Protein AF-B9TCC3-F1 (afdb_monomer_lite)

Organism: Ricinus communis (NCBI:txid3988)

Secondary structure (DSSP, 8-state):
-BTTB----S-GGGGGS-GGGTT-S---SEEEEEEEETTEEEEEEEE----TT--S----SSS-HHHHHHHHT-

Radius of gyration: 17.09 Å; chains: 1; bounding box: 38×24×51 Å

Foldseek 3Di:
DPPVPDDDDPDPVVVVVDPPVPPPPDDPFWDWDWDDDDPDTDIDIGGDDDDPDDDPDDDDDPDDPVVVVVVVVD

Sequence (74 aa):
MSQSGLQSVSNPSEIFLSEQYLGSEVLVGLAIAVIMDGSQSFLIEIQALCATGSSVSRHVNGIQASRADMIISV

Structure (mmCIF, N/CA/C/O backbone):
data_AF-B9TCC3-F1
#
_entry.id   AF-B9TCC3-F1
#
loop_
_atom_site.group_PDB
_atom_site.id
_atom_site.type_symbol
_atom_site.label_atom_id
_atom_site.label_alt_id
_atom_site.label_comp_id
_atom_site.label_asym_id
_atom_site.label_entity_id
_atom_site.label_seq_id
_atom_site.pdbx_PDB_ins_code
_atom_site.Cartn_x
_atom_site.Cartn_y
_atom_site.Cartn_z
_atom_site.occupancy
_atom_site.B_iso_or_equiv
_atom_site.auth_seq_id
_atom_site.auth_comp_id
_atom_site.auth_asym_id
_atom_site.auth_atom_id
_atom_site.pdbx_PDB_model_num
ATOM 1 N N . MET A 1 1 ? 1.251 -1.257 22.023 1.00 50.69 1 MET A N 1
ATOM 2 C CA . MET A 1 1 ? 0.318 -0.743 23.049 1.00 50.69 1 MET A CA 1
ATOM 3 C C . MET A 1 1 ? 1.168 -0.075 24.104 1.00 50.69 1 MET A C 1
ATOM 5 O O . MET A 1 1 ? 2.102 -0.715 24.576 1.00 50.69 1 MET A O 1
ATOM 9 N N . SER A 1 2 ? 0.939 1.203 24.401 1.00 69.06 2 SER A N 1
ATOM 10 C CA . SER A 1 2 ? 1.620 1.813 25.542 1.00 69.06 2 SER A CA 1
ATOM 11 C C . SER A 1 2 ? 1.146 1.111 26.817 1.00 69.06 2 SER A C 1
ATOM 13 O O . SER A 1 2 ? 0.050 0.548 26.868 1.00 69.06 2 SER A O 1
ATOM 15 N N . GLN A 1 3 ? 1.973 1.124 27.858 1.00 81.00 3 GLN A N 1
ATOM 16 C CA . GLN A 1 3 ? 1.646 0.492 29.140 1.00 81.00 3 GLN A CA 1
ATOM 17 C C . GLN A 1 3 ? 0.354 1.058 29.775 1.00 81.00 3 GLN A C 1
ATOM 19 O O . GLN A 1 3 ? -0.227 0.427 30.653 1.00 81.00 3 GLN A O 1
ATOM 24 N N . SER A 1 4 ? -0.118 2.221 29.311 1.00 85.69 4 SER A N 1
ATOM 25 C CA . SER A 1 4 ? -1.331 2.908 29.764 1.00 85.69 4 SER A CA 1
ATOM 26 C C . SER A 1 4 ? -2.618 2.539 29.010 1.00 85.69 4 SER A C 1
ATOM 28 O O . SER A 1 4 ? -3.679 3.046 29.366 1.00 85.69 4 SER A O 1
ATOM 30 N N . GLY A 1 5 ? -2.569 1.659 28.003 1.00 90.69 5 GLY A N 1
ATOM 31 C CA . GLY A 1 5 ? -3.753 1.215 27.258 1.00 90.69 5 GLY A CA 1
ATOM 32 C C . GLY 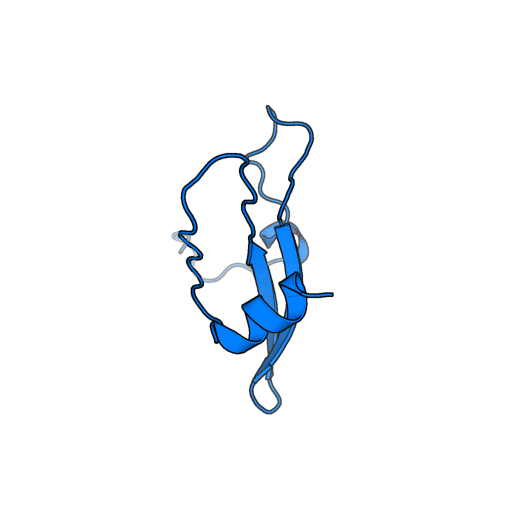A 1 5 ? -3.970 1.956 25.934 1.00 90.69 5 GLY A C 1
ATOM 33 O O . GLY A 1 5 ? -3.019 2.228 25.203 1.00 90.69 5 GLY A O 1
ATOM 34 N N . LEU A 1 6 ? -5.235 2.209 25.574 1.00 91.50 6 LEU A N 1
ATOM 35 C CA . LEU A 1 6 ? -5.588 2.928 24.344 1.00 91.50 6 LEU A CA 1
ATOM 36 C C . LEU A 1 6 ? -5.329 4.428 24.513 1.00 91.50 6 LEU A C 1
ATOM 38 O O . LEU A 1 6 ? -5.726 5.024 25.513 1.00 91.50 6 LEU A O 1
ATOM 42 N N . GLN A 1 7 ? -4.695 5.039 23.515 1.00 88.56 7 GLN A N 1
ATOM 43 C CA . GLN A 1 7 ? -4.429 6.474 23.480 1.00 88.56 7 GLN A CA 1
ATOM 44 C C . GLN A 1 7 ? -5.154 7.113 22.301 1.00 88.56 7 GLN A C 1
ATOM 46 O O . GLN A 1 7 ? -5.213 6.542 21.213 1.00 88.56 7 GLN A O 1
ATOM 51 N N . SER A 1 8 ? -5.723 8.294 22.540 1.00 89.69 8 SER A N 1
ATOM 52 C CA . SER A 1 8 ? -6.368 9.081 21.492 1.00 89.69 8 SER A CA 1
ATOM 53 C C . SER A 1 8 ? -5.323 9.632 20.523 1.00 89.69 8 SER A C 1
ATOM 55 O O . SER A 1 8 ? -4.263 10.088 20.953 1.00 89.69 8 SER A O 1
ATOM 57 N N . VAL A 1 9 ? -5.646 9.624 19.231 1.00 88.50 9 VAL A N 1
ATOM 58 C CA . VAL A 1 9 ? -4.837 10.239 18.176 1.00 88.50 9 VAL A CA 1
ATOM 59 C C . VAL A 1 9 ? -5.485 11.570 17.810 1.00 88.50 9 VAL A C 1
ATOM 61 O O . VAL A 1 9 ? -6.583 11.597 17.258 1.00 88.50 9 VAL A O 1
ATOM 64 N N . SER A 1 10 ? -4.823 12.679 18.139 1.00 90.50 10 SER A N 1
ATOM 65 C CA . SER A 1 10 ? -5.327 14.033 17.869 1.00 90.50 10 SER A CA 1
ATOM 66 C C . SER A 1 10 ? -5.237 14.422 16.394 1.00 90.50 10 SER A C 1
ATOM 68 O O . SER A 1 10 ? -6.083 15.169 15.911 1.00 90.50 10 SER A O 1
ATOM 70 N N . ASN A 1 11 ? -4.229 13.913 15.682 1.00 89.25 11 ASN A N 1
ATOM 71 C CA . ASN A 1 11 ? -4.011 14.173 14.265 1.00 89.25 11 ASN A CA 1
ATOM 72 C C . ASN A 1 11 ? -3.716 12.859 13.520 1.00 89.25 11 ASN A C 1
ATOM 74 O O . ASN A 1 11 ? -2.567 12.427 13.460 1.00 89.25 11 ASN A O 1
ATOM 78 N N . PRO A 1 12 ? -4.733 12.186 12.953 1.00 87.19 12 PRO A N 1
ATOM 79 C CA . PRO A 1 12 ? -4.535 10.907 12.272 1.00 87.19 12 PRO A CA 1
ATOM 80 C C . PRO A 1 12 ? -3.698 11.036 10.993 1.00 87.19 12 PRO A C 1
ATOM 82 O O . PRO A 1 12 ? -3.110 10.051 10.555 1.00 87.19 12 PRO A O 1
ATOM 85 N N . SER A 1 13 ? -3.603 12.237 10.411 1.00 85.69 13 SER A N 1
ATOM 86 C CA . SER A 1 13 ? -2.794 12.484 9.215 1.00 85.69 13 SER A CA 1
ATOM 87 C C . SER A 1 13 ? -1.298 12.289 9.469 1.00 85.69 13 SER A C 1
ATOM 89 O O . SER A 1 13 ? -0.576 11.925 8.547 1.00 85.69 13 SER A O 1
ATOM 91 N N . GLU A 1 14 ? -0.833 12.467 10.711 1.00 82.44 14 GLU A N 1
ATOM 92 C CA . GLU A 1 14 ? 0.570 12.238 11.089 1.00 82.44 14 GLU A CA 1
ATOM 93 C C . GLU A 1 14 ? 1.009 10.784 10.895 1.00 82.44 14 GLU A C 1
ATOM 95 O O . GLU A 1 14 ? 2.186 10.532 10.674 1.00 82.44 14 GLU A O 1
ATOM 100 N N . ILE A 1 15 ? 0.075 9.826 10.874 1.00 82.75 15 ILE A N 1
ATOM 101 C CA . ILE A 1 15 ? 0.390 8.413 10.615 1.00 82.75 15 ILE A CA 1
ATOM 102 C C . ILE A 1 15 ? 1.012 8.220 9.220 1.00 82.75 15 ILE A C 1
ATOM 104 O O . ILE A 1 15 ? 1.845 7.334 9.044 1.00 82.75 15 ILE A O 1
ATOM 108 N N . PHE A 1 16 ? 0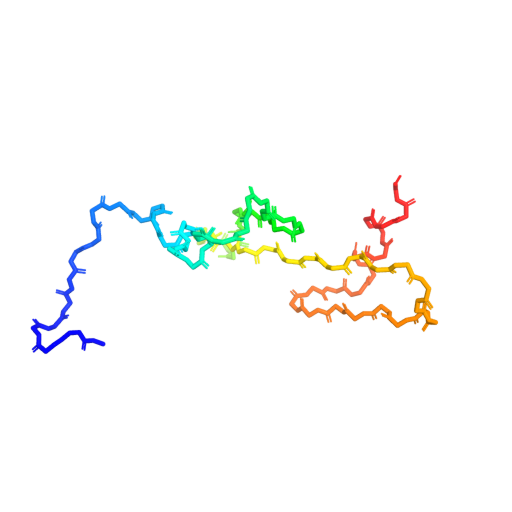.646 9.058 8.245 1.00 79.12 16 PHE A N 1
ATOM 109 C CA . PHE A 1 16 ? 1.202 9.033 6.884 1.00 79.12 16 PHE A CA 1
ATOM 110 C C . PHE A 1 16 ? 2.418 9.956 6.717 1.00 79.12 16 PHE A C 1
ATOM 112 O O . PHE A 1 16 ? 3.105 9.907 5.699 1.00 79.12 16 PHE A O 1
ATOM 119 N N . LEU A 1 17 ? 2.699 10.800 7.711 1.00 74.88 17 LEU A N 1
ATOM 120 C CA . LEU A 1 17 ? 3.862 11.679 7.754 1.00 74.88 17 LEU A CA 1
ATOM 121 C C . LEU A 1 17 ? 4.945 10.994 8.590 1.00 74.88 17 LEU A C 1
ATOM 123 O O . LEU A 1 17 ? 5.188 11.342 9.739 1.00 74.88 17 LEU A O 1
ATOM 127 N N . SER A 1 18 ? 5.586 9.967 8.042 1.00 62.00 18 SER A N 1
ATOM 128 C CA . SER A 1 18 ? 6.664 9.279 8.756 1.00 62.00 18 SER A CA 1
ATOM 129 C C . SER A 1 18 ? 7.824 10.237 9.076 1.00 62.00 18 SER A C 1
ATOM 131 O O . SER A 1 18 ? 8.389 10.844 8.165 1.00 62.00 18 SER A O 1
ATOM 133 N N . GLU A 1 19 ? 8.261 10.279 10.339 1.00 54.56 19 GLU A N 1
ATOM 134 C CA . GLU A 1 19 ? 9.449 11.023 10.810 1.00 54.56 19 GLU A CA 1
ATOM 135 C C . GLU A 1 19 ? 10.791 10.542 10.203 1.00 54.56 19 GLU A C 1
ATOM 137 O O . GLU A 1 19 ? 11.856 11.079 10.504 1.00 54.56 19 GLU A O 1
ATOM 142 N N . GLN A 1 20 ? 10.782 9.521 9.340 1.00 52.53 20 GLN A N 1
ATOM 143 C CA . GLN A 1 20 ? 11.978 8.791 8.900 1.00 52.53 20 GLN A CA 1
ATOM 144 C C . GLN A 1 20 ? 12.810 9.478 7.803 1.00 52.53 20 GLN A C 1
ATOM 146 O O . GLN A 1 20 ? 13.858 8.959 7.426 1.00 52.53 20 GLN A O 1
ATOM 151 N N . TYR A 1 21 ? 12.405 10.647 7.306 1.00 53.03 21 TYR A N 1
ATOM 152 C CA . TYR A 1 21 ? 13.005 11.240 6.103 1.00 53.03 21 TYR A CA 1
ATOM 153 C C . TYR A 1 21 ? 13.747 12.555 6.340 1.00 53.03 21 TYR A C 1
ATOM 155 O O . TYR A 1 21 ? 13.928 13.345 5.421 1.00 53.03 21 TYR A O 1
ATOM 163 N N . LEU A 1 22 ? 14.286 12.757 7.545 1.00 52.66 22 LEU A N 1
ATOM 164 C CA . LEU A 1 22 ? 15.191 13.879 7.844 1.00 52.66 22 LEU A CA 1
ATOM 165 C C . LEU A 1 22 ? 16.487 13.889 6.995 1.00 52.66 22 LEU A C 1
ATOM 167 O O . LEU A 1 22 ? 17.263 14.834 7.093 1.00 52.66 22 LEU A O 1
ATOM 171 N N . GLY A 1 23 ? 16.733 12.859 6.171 1.00 53.12 23 GLY A N 1
ATOM 172 C CA . GLY A 1 23 ? 17.902 12.755 5.288 1.00 53.12 23 GLY A CA 1
ATOM 173 C C . GLY A 1 23 ? 17.614 12.608 3.787 1.00 53.12 23 GLY A C 1
ATOM 174 O O . GLY A 1 23 ? 18.566 12.531 3.016 1.00 53.12 23 GLY A O 1
ATOM 175 N N . SER A 1 24 ? 16.352 12.547 3.345 1.00 56.50 24 SER A N 1
ATOM 176 C CA . SER A 1 24 ? 16.009 12.444 1.917 1.00 56.50 24 SER A CA 1
ATOM 177 C C . SER A 1 24 ? 14.866 13.401 1.594 1.00 56.50 24 SER A C 1
ATOM 179 O O . SER A 1 24 ? 13.735 13.190 2.017 1.00 56.50 24 SER A O 1
ATOM 181 N N . GLU A 1 25 ? 15.180 14.475 0.868 1.00 58.69 25 GLU A N 1
ATOM 182 C CA . GLU A 1 25 ? 14.271 15.605 0.627 1.00 58.69 25 GLU A CA 1
ATOM 183 C C . GLU A 1 25 ? 13.062 15.271 -0.264 1.00 58.69 25 GLU A C 1
ATOM 185 O O . GLU A 1 25 ? 12.148 16.087 -0.371 1.00 58.69 25 GLU A O 1
ATOM 190 N N . VAL A 1 26 ? 13.018 14.094 -0.906 1.00 62.81 26 VAL A N 1
ATOM 191 C CA . VAL A 1 26 ? 11.932 13.746 -1.832 1.00 62.81 26 VAL A CA 1
ATOM 192 C C . VAL A 1 26 ? 11.506 12.288 -1.682 1.00 62.81 26 VAL A C 1
ATOM 194 O O . VAL A 1 26 ? 12.212 11.363 -2.082 1.00 62.81 26 VAL A O 1
ATOM 197 N N . LEU A 1 27 ? 10.288 12.098 -1.181 1.00 70.44 27 LEU A N 1
ATOM 198 C CA . LEU A 1 27 ? 9.565 10.836 -1.271 1.00 70.44 27 LEU A CA 1
ATOM 199 C C . LEU A 1 27 ? 8.987 10.685 -2.677 1.00 70.44 27 LEU A C 1
ATOM 201 O O . LEU A 1 27 ? 8.034 11.370 -3.040 1.00 70.44 27 LEU A O 1
ATOM 205 N N . VAL A 1 28 ? 9.572 9.797 -3.480 1.00 83.56 28 VAL A N 1
ATOM 206 C CA . VAL A 1 28 ? 9.077 9.473 -4.824 1.00 83.56 28 VAL A CA 1
ATOM 207 C C . VAL A 1 28 ? 8.400 8.109 -4.838 1.00 83.56 28 VAL A C 1
ATOM 209 O O . VAL A 1 28 ? 8.827 7.186 -4.150 1.00 83.56 28 VAL A O 1
ATOM 212 N N . GLY A 1 29 ? 7.350 7.975 -5.650 1.00 89.12 29 GLY A N 1
ATOM 213 C CA . GLY A 1 29 ? 6.661 6.698 -5.842 1.00 89.12 29 GLY A CA 1
ATOM 214 C C . GLY A 1 29 ? 5.666 6.322 -4.742 1.00 89.12 29 GLY A C 1
ATOM 215 O O . GLY A 1 29 ? 5.254 5.170 -4.693 1.00 89.12 29 GLY A O 1
ATOM 216 N N . LEU A 1 30 ? 5.263 7.263 -3.884 1.00 89.75 30 LEU A N 1
ATOM 217 C CA . LEU A 1 30 ? 4.214 7.069 -2.877 1.00 89.75 30 LEU A CA 1
ATOM 218 C C . LEU A 1 30 ? 2.959 7.866 -3.255 1.00 89.75 30 LEU A C 1
ATOM 220 O O . LEU A 1 30 ? 3.059 9.000 -3.723 1.00 89.75 30 LEU A O 1
ATOM 224 N N . ALA A 1 31 ? 1.780 7.297 -3.024 1.00 90.88 31 ALA A N 1
ATOM 225 C CA . ALA A 1 31 ? 0.502 7.986 -3.165 1.00 90.88 31 ALA A CA 1
ATOM 226 C C . ALA A 1 31 ? -0.492 7.500 -2.107 1.00 90.88 31 ALA A C 1
ATOM 228 O O . ALA A 1 31 ? -0.620 6.300 -1.883 1.00 90.88 31 ALA A O 1
ATOM 229 N N . ILE A 1 32 ? -1.236 8.417 -1.488 1.00 91.25 32 ILE A N 1
ATOM 230 C CA . ILE A 1 32 ? -2.323 8.059 -0.569 1.00 91.25 32 ILE A CA 1
ATOM 231 C C . ILE A 1 32 ? -3.635 7.987 -1.347 1.00 91.25 32 ILE A C 1
ATOM 233 O O . ILE A 1 32 ? -3.968 8.903 -2.100 1.00 91.25 32 ILE A O 1
ATOM 237 N N . ALA A 1 33 ? -4.390 6.910 -1.153 1.00 93.81 33 ALA A N 1
ATOM 238 C CA . ALA A 1 33 ? -5.694 6.707 -1.767 1.00 93.81 33 ALA A CA 1
ATOM 239 C C . ALA A 1 33 ? -6.751 6.368 -0.714 1.00 93.81 33 ALA A C 1
ATOM 241 O O . ALA A 1 33 ? -6.488 5.648 0.248 1.00 93.81 33 ALA A O 1
ATOM 242 N N . VAL A 1 34 ? -7.972 6.856 -0.935 1.00 95.50 34 VAL A N 1
ATOM 243 C CA . VAL A 1 34 ? -9.157 6.369 -0.227 1.00 95.50 34 VAL A CA 1
ATOM 244 C C . VAL A 1 34 ? -9.745 5.225 -1.043 1.00 95.50 34 VAL A C 1
ATOM 246 O O . VAL A 1 34 ? -10.100 5.414 -2.207 1.00 95.50 34 VAL A O 1
ATOM 249 N N . ILE A 1 35 ? -9.862 4.048 -0.439 1.00 95.75 35 ILE A N 1
ATOM 250 C CA . ILE A 1 35 ? -10.563 2.902 -1.020 1.00 95.75 35 ILE A CA 1
ATOM 251 C C . ILE A 1 35 ? -11.833 2.607 -0.229 1.00 95.75 35 ILE A C 1
ATOM 253 O O . ILE A 1 35 ? -11.931 2.924 0.956 1.00 95.75 35 ILE A O 1
ATOM 257 N N . MET A 1 36 ? -12.796 1.975 -0.892 1.00 96.94 36 MET A N 1
ATOM 258 C CA . MET A 1 36 ? -14.044 1.535 -0.279 1.00 96.94 36 MET A CA 1
ATOM 259 C C . MET A 1 36 ? -14.091 0.007 -0.263 1.00 96.94 36 MET A C 1
ATOM 261 O O . MET A 1 36 ? -13.939 -0.612 -1.316 1.00 96.94 36 MET A O 1
ATOM 265 N N . ASP A 1 37 ? -14.339 -0.585 0.904 1.00 95.38 37 ASP A N 1
ATOM 266 C CA . ASP A 1 37 ? -14.755 -1.985 1.040 1.00 95.38 37 ASP A CA 1
ATOM 267 C C . ASP A 1 37 ? -16.169 -2.015 1.636 1.00 95.38 37 ASP A C 1
ATOM 269 O O . ASP A 1 37 ? -16.402 -1.687 2.806 1.00 95.38 37 ASP A O 1
ATOM 273 N N . GLY A 1 38 ? -17.150 -2.285 0.773 1.00 96.00 38 GLY A N 1
ATOM 274 C CA . GLY A 1 38 ? -18.561 -2.064 1.074 1.00 96.00 38 GLY A CA 1
ATOM 275 C C . GLY A 1 38 ? -18.837 -0.601 1.442 1.00 96.00 38 GLY A C 1
ATOM 276 O O . GLY A 1 38 ? -18.635 0.306 0.636 1.00 96.00 38 GLY A O 1
ATOM 277 N N . SER A 1 39 ? -19.314 -0.372 2.667 1.00 96.50 39 SER A N 1
ATOM 278 C CA . SER A 1 39 ? -19.578 0.967 3.212 1.00 96.50 39 SER A CA 1
ATOM 279 C C . SER A 1 39 ? -18.407 1.556 4.003 1.00 96.50 39 SER A C 1
ATOM 281 O O . SER A 1 39 ? -18.516 2.681 4.487 1.00 96.50 39 SER A O 1
ATOM 283 N N . GLN A 1 40 ? -17.323 0.803 4.201 1.00 97.31 40 GLN A N 1
ATOM 284 C CA . GLN A 1 40 ? -16.172 1.249 4.981 1.00 97.31 40 GLN A CA 1
ATOM 285 C C . GLN A 1 40 ? -15.141 1.910 4.069 1.00 97.31 40 GLN A C 1
ATOM 287 O O . GLN A 1 40 ? -14.757 1.354 3.041 1.00 97.31 40 GLN A O 1
ATOM 292 N N . SER A 1 41 ? -14.688 3.098 4.461 1.00 96.62 41 SER A N 1
ATOM 293 C CA . SER A 1 41 ? -13.594 3.804 3.801 1.00 96.62 41 SER A CA 1
ATOM 294 C C . SER A 1 41 ? -12.272 3.492 4.489 1.00 96.62 41 SER A C 1
ATOM 296 O O . SER A 1 41 ? -12.161 3.653 5.707 1.00 96.62 41 SER A O 1
ATOM 298 N N . PHE A 1 42 ? -11.257 3.142 3.710 1.00 94.25 42 PHE A N 1
ATOM 299 C CA . PHE A 1 42 ? -9.892 2.955 4.187 1.00 94.25 42 PHE A CA 1
ATOM 300 C C . PHE A 1 42 ? -8.971 3.947 3.495 1.00 94.25 42 PHE A C 1
ATOM 302 O O . PHE A 1 42 ? -9.065 4.153 2.287 1.00 94.25 42 PHE A O 1
ATOM 309 N N . LEU A 1 43 ? -8.059 4.535 4.262 1.00 93.75 43 LEU A N 1
ATOM 310 C CA . LEU A 1 43 ? -6.900 5.223 3.711 1.00 93.75 43 LEU A CA 1
ATOM 311 C C . LEU A 1 43 ? -5.776 4.205 3.553 1.00 93.75 43 LEU A C 1
ATOM 313 O O . LEU A 1 43 ? -5.414 3.531 4.518 1.00 93.75 43 LEU A O 1
ATOM 317 N N . ILE A 1 44 ? -5.243 4.097 2.341 1.00 92.31 44 ILE A N 1
ATOM 318 C CA . ILE A 1 44 ? -4.121 3.219 2.020 1.00 92.31 44 ILE A CA 1
ATOM 319 C C . ILE A 1 44 ? -2.999 4.008 1.356 1.00 92.31 44 ILE A C 1
ATOM 321 O O . ILE A 1 44 ? -3.236 4.996 0.661 1.00 92.31 44 ILE A O 1
ATOM 325 N N . GLU A 1 45 ? -1.778 3.525 1.538 1.00 91.94 45 GLU A N 1
ATOM 326 C CA . GLU A 1 45 ? -0.612 3.983 0.796 1.00 91.94 45 GLU A CA 1
ATOM 327 C C . GLU A 1 45 ? -0.342 3.028 -0.371 1.00 91.94 45 GLU A C 1
ATOM 329 O O . GLU A 1 45 ? -0.265 1.811 -0.201 1.00 91.94 45 GLU A O 1
ATOM 334 N N . ILE A 1 46 ? -0.216 3.588 -1.570 1.00 93.81 46 ILE A N 1
ATOM 335 C CA . ILE A 1 46 ? 0.200 2.904 -2.789 1.00 93.81 46 ILE A CA 1
ATOM 336 C C . ILE A 1 46 ? 1.665 3.251 -3.027 1.00 93.81 46 ILE A C 1
ATOM 338 O O . ILE A 1 46 ? 2.030 4.426 -3.051 1.00 93.81 46 ILE A O 1
ATOM 342 N N . GLN A 1 47 ? 2.487 2.226 -3.239 1.00 92.44 47 GLN A N 1
ATOM 343 C CA . GLN A 1 47 ? 3.922 2.370 -3.463 1.00 92.44 47 GLN A CA 1
ATOM 344 C C . GLN A 1 47 ? 4.311 1.832 -4.842 1.00 92.44 47 GLN A C 1
ATOM 346 O O . GLN A 1 47 ? 3.810 0.793 -5.278 1.00 92.44 47 GLN A O 1
ATOM 351 N N . ALA A 1 48 ? 5.227 2.519 -5.520 1.00 92.25 48 ALA A N 1
ATOM 352 C CA . ALA A 1 48 ? 5.749 2.140 -6.824 1.00 92.25 48 ALA A CA 1
ATOM 353 C C . ALA A 1 48 ? 7.244 2.462 -6.937 1.00 92.25 48 ALA A C 1
ATOM 355 O O . ALA A 1 48 ? 7.690 3.556 -6.601 1.00 92.25 48 ALA A O 1
ATOM 356 N N . LEU A 1 49 ? 8.011 1.520 -7.490 1.00 89.69 49 LEU A N 1
ATOM 357 C CA . LEU A 1 49 ? 9.421 1.702 -7.824 1.00 89.69 49 LEU A CA 1
ATOM 358 C C . LEU A 1 49 ? 9.624 1.431 -9.315 1.00 89.69 49 LEU A C 1
ATOM 360 O O . LEU A 1 49 ? 9.444 0.307 -9.779 1.00 89.69 49 LEU A O 1
ATOM 364 N N . CYS A 1 50 ? 10.023 2.463 -10.056 1.00 87.94 50 CYS A N 1
ATOM 365 C CA . CYS A 1 50 ? 10.359 2.362 -11.474 1.00 87.94 50 CYS A CA 1
ATOM 366 C C . CYS A 1 50 ? 11.870 2.540 -11.644 1.00 87.94 50 CYS A C 1
ATOM 368 O O . CYS A 1 50 ? 12.386 3.639 -11.454 1.00 87.94 50 CYS A O 1
ATOM 370 N N . ALA A 1 51 ? 12.578 1.467 -11.999 1.00 84.75 51 ALA A N 1
ATOM 371 C CA . ALA A 1 51 ? 14.016 1.490 -12.257 1.00 84.75 51 ALA A CA 1
ATOM 372 C C . ALA A 1 51 ? 14.307 1.157 -13.727 1.00 84.75 51 ALA A C 1
ATOM 374 O O . ALA A 1 51 ? 13.661 0.292 -14.321 1.00 84.75 51 ALA A O 1
ATOM 375 N N . THR A 1 52 ? 15.284 1.841 -14.321 1.00 81.31 52 THR A N 1
ATOM 376 C CA . THR A 1 52 ? 15.731 1.575 -15.691 1.00 81.31 52 THR A CA 1
ATOM 377 C C . THR A 1 52 ? 16.611 0.320 -15.739 1.00 81.31 52 THR A C 1
ATOM 379 O O . THR A 1 52 ? 17.456 0.105 -14.876 1.00 81.31 52 THR A O 1
ATOM 382 N N . GLY A 1 53 ? 16.439 -0.514 -16.769 1.00 69.00 53 GLY A N 1
ATOM 383 C CA . GLY A 1 53 ? 17.403 -1.572 -17.107 1.00 69.00 53 GLY A CA 1
ATOM 384 C C . GLY A 1 53 ? 17.182 -2.961 -16.496 1.00 69.00 53 GLY A C 1
ATOM 385 O O . GLY A 1 53 ? 18.021 -3.831 -16.719 1.00 69.00 53 GLY A O 1
ATOM 386 N N . SER A 1 54 ? 16.083 -3.226 -15.782 1.00 59.38 54 SER A N 1
ATOM 387 C CA . SER A 1 54 ? 15.754 -4.595 -15.364 1.00 59.38 54 SER A CA 1
ATOM 388 C C . SER A 1 54 ? 14.953 -5.332 -16.441 1.00 59.38 54 SER A C 1
ATOM 390 O O . SER A 1 54 ? 14.018 -4.806 -17.048 1.00 59.38 54 SER A O 1
ATOM 392 N N . SER A 1 55 ? 15.329 -6.579 -16.702 1.00 58.88 55 SER A N 1
ATOM 393 C CA . SER A 1 55 ? 14.639 -7.485 -17.615 1.00 58.88 55 SER A CA 1
ATOM 394 C C . SER A 1 55 ? 13.232 -7.788 -17.076 1.00 58.88 55 SER A C 1
ATOM 396 O O . SER A 1 55 ? 13.077 -8.660 -16.236 1.00 58.88 55 SER A O 1
ATOM 398 N N . VAL A 1 56 ? 12.224 -7.027 -17.521 1.00 59.97 56 VAL A N 1
ATOM 399 C CA . VAL A 1 56 ? 10.762 -7.277 -17.459 1.00 59.97 56 VAL A CA 1
ATOM 400 C C . VAL A 1 56 ? 10.281 -8.130 -16.268 1.00 59.97 56 VAL A C 1
ATOM 402 O O . VAL A 1 56 ? 9.548 -9.100 -16.440 1.00 59.97 56 VAL A O 1
ATOM 405 N N . SER A 1 57 ? 10.649 -7.777 -15.038 1.00 69.88 57 SER A N 1
ATOM 406 C CA . SER A 1 57 ? 10.030 -8.365 -13.847 1.00 69.88 57 SER A CA 1
ATOM 407 C C . SER A 1 57 ? 9.055 -7.350 -13.259 1.00 69.88 57 SER A C 1
ATOM 409 O O . SER A 1 57 ? 9.42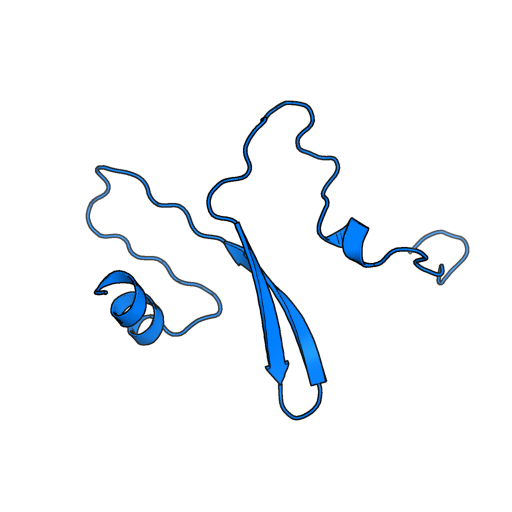0 -6.521 -12.424 1.00 69.88 57 SER A O 1
ATOM 411 N N . ARG A 1 58 ? 7.807 -7.369 -13.742 1.00 82.50 58 ARG A N 1
ATOM 412 C CA . ARG A 1 58 ? 6.714 -6.611 -13.122 1.00 82.50 58 ARG A CA 1
ATOM 413 C C . ARG A 1 58 ? 6.186 -7.424 -11.953 1.00 82.50 58 ARG A C 1
ATOM 415 O O . ARG A 1 58 ? 5.610 -8.491 -12.146 1.00 82.50 58 ARG A O 1
ATOM 422 N N . HIS A 1 59 ? 6.386 -6.909 -10.751 1.00 89.94 59 HIS A N 1
ATOM 423 C CA . HIS A 1 59 ? 5.821 -7.486 -9.543 1.00 89.94 59 HIS A CA 1
ATOM 424 C C . HIS A 1 59 ? 4.752 -6.550 -9.007 1.00 89.94 59 HIS A C 1
ATOM 426 O O . HIS A 1 59 ? 4.997 -5.364 -8.803 1.00 89.94 59 HIS A O 1
ATOM 432 N N . VAL A 1 60 ? 3.565 -7.101 -8.789 1.00 93.62 60 VAL A N 1
ATOM 433 C CA . VAL A 1 60 ? 2.449 -6.403 -8.161 1.00 93.62 60 VAL A CA 1
ATOM 434 C C . VAL A 1 60 ? 2.031 -7.174 -6.920 1.00 93.62 60 VAL A C 1
ATOM 436 O O . VAL A 1 60 ? 2.060 -8.404 -6.902 1.00 93.62 60 VAL A O 1
ATOM 439 N N . ASN A 1 61 ? 1.645 -6.448 -5.879 1.00 94.94 61 ASN A N 1
ATOM 440 C CA . ASN A 1 61 ? 1.095 -7.011 -4.654 1.00 94.94 61 ASN A CA 1
ATOM 441 C C . ASN A 1 61 ? -0.122 -6.175 -4.244 1.00 94.94 61 ASN A C 1
ATOM 443 O O . ASN A 1 61 ? -0.150 -4.970 -4.477 1.00 94.94 61 ASN A O 1
ATOM 447 N N . GLY A 1 62 ? -1.155 -6.816 -3.702 1.00 93.88 62 GLY A N 1
ATOM 448 C CA . GLY A 1 62 ? -2.393 -6.150 -3.286 1.00 93.88 62 GLY A CA 1
ATOM 449 C C . GLY A 1 62 ? -3.320 -5.692 -4.423 1.00 93.88 62 GLY A C 1
ATOM 450 O O . GLY A 1 62 ? -4.428 -5.244 -4.143 1.00 93.88 62 GLY A O 1
ATOM 451 N N . ILE A 1 63 ? -2.924 -5.832 -5.696 1.00 93.75 63 ILE A N 1
ATOM 452 C CA . ILE A 1 63 ? -3.756 -5.519 -6.870 1.00 93.75 63 ILE A CA 1
ATOM 453 C C . ILE A 1 63 ? -3.646 -6.601 -7.950 1.00 93.75 63 ILE A C 1
ATOM 455 O O . ILE A 1 63 ? -2.673 -7.351 -8.014 1.00 93.75 63 ILE A O 1
ATOM 459 N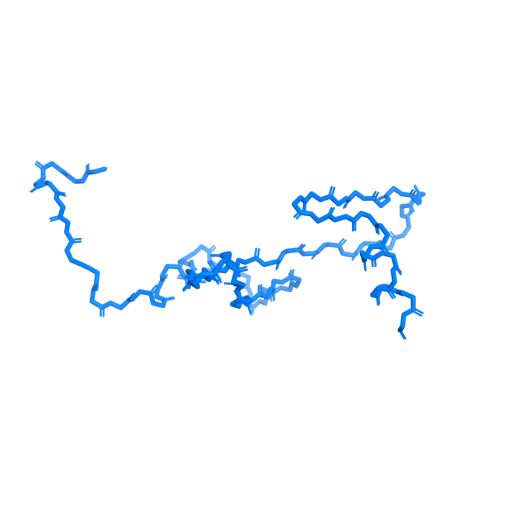 N . GLN A 1 64 ? -4.637 -6.657 -8.840 1.00 94.75 64 GLN A N 1
ATOM 460 C CA . GLN A 1 64 ? -4.587 -7.514 -10.026 1.00 94.75 64 GLN A CA 1
ATOM 461 C C . GLN A 1 64 ? -3.555 -6.988 -11.033 1.00 94.75 64 GLN A C 1
ATOM 463 O O . GLN A 1 64 ? -3.593 -5.809 -11.391 1.00 94.75 64 GLN A O 1
ATOM 468 N N . ALA A 1 65 ? -2.696 -7.876 -11.542 1.00 93.38 65 ALA A N 1
ATOM 469 C CA . ALA A 1 65 ? -1.665 -7.532 -12.527 1.00 93.38 65 ALA A CA 1
ATOM 470 C C . ALA A 1 65 ? -2.242 -6.862 -13.781 1.00 93.38 65 ALA A C 1
ATOM 472 O O . ALA A 1 65 ? -1.758 -5.812 -14.182 1.00 93.38 65 ALA A O 1
ATOM 473 N N . SER A 1 66 ? -3.359 -7.371 -14.308 1.00 94.56 66 SER A N 1
ATOM 474 C CA . SER A 1 66 ? -4.036 -6.793 -15.477 1.00 94.56 66 SER A CA 1
ATOM 475 C C . SER A 1 66 ? -4.469 -5.334 -15.285 1.00 94.56 66 SER A C 1
ATOM 477 O O . SER A 1 66 ? -4.435 -4.552 -16.233 1.00 94.56 66 SER A O 1
ATOM 479 N N . ARG A 1 67 ? -4.857 -4.936 -14.064 1.00 94.50 67 ARG A N 1
ATOM 480 C CA . ARG A 1 67 ? -5.194 -3.536 -13.756 1.00 94.50 67 ARG A CA 1
ATOM 481 C C . ARG A 1 67 ? -3.949 -2.658 -13.732 1.00 94.50 67 ARG A C 1
ATOM 483 O O . ARG A 1 67 ? -3.999 -1.540 -14.231 1.00 94.50 67 ARG A O 1
ATOM 490 N N . ALA A 1 68 ? -2.853 -3.163 -13.171 1.00 92.94 68 ALA A N 1
ATOM 491 C CA . ALA A 1 68 ? -1.577 -2.455 -13.171 1.00 92.94 68 ALA A CA 1
ATOM 492 C C . ALA A 1 68 ? -1.050 -2.272 -14.602 1.00 92.94 68 ALA A C 1
ATOM 494 O O . ALA A 1 68 ? -0.673 -1.166 -14.976 1.00 92.94 68 ALA A O 1
ATOM 495 N N . ASP A 1 69 ? -1.107 -3.326 -15.418 1.00 92.44 69 ASP A N 1
ATOM 496 C CA . ASP A 1 69 ? -0.683 -3.293 -16.818 1.00 92.44 69 ASP A CA 1
ATOM 497 C C . ASP A 1 69 ? -1.497 -2.279 -17.628 1.00 92.44 69 ASP A C 1
ATOM 499 O O . ASP A 1 69 ? -0.924 -1.514 -18.403 1.00 92.44 69 ASP A O 1
ATOM 503 N N . MET A 1 70 ? -2.816 -2.217 -17.413 1.00 95.25 70 MET A N 1
ATOM 504 C CA . MET A 1 70 ? -3.674 -1.219 -18.055 1.00 95.25 70 MET A CA 1
ATOM 505 C C . MET A 1 70 ? -3.255 0.209 -17.691 1.00 95.25 70 MET A C 1
ATOM 507 O O . MET A 1 70 ? -3.152 1.038 -18.585 1.00 95.25 70 MET A O 1
ATOM 511 N N . ILE A 1 71 ? -2.985 0.494 -16.413 1.00 93.25 71 ILE A N 1
ATOM 512 C CA . ILE A 1 71 ? -2.568 1.833 -15.958 1.00 93.25 71 ILE A CA 1
ATOM 513 C C . ILE A 1 71 ? -1.208 2.219 -16.548 1.00 93.25 71 ILE A C 1
ATOM 515 O O . ILE A 1 71 ? -1.038 3.350 -16.978 1.00 93.25 71 ILE A O 1
ATOM 519 N N . ILE A 1 72 ? -0.253 1.284 -16.596 1.00 89.88 72 ILE A N 1
ATOM 520 C CA . ILE A 1 72 ? 1.092 1.523 -17.149 1.00 89.88 7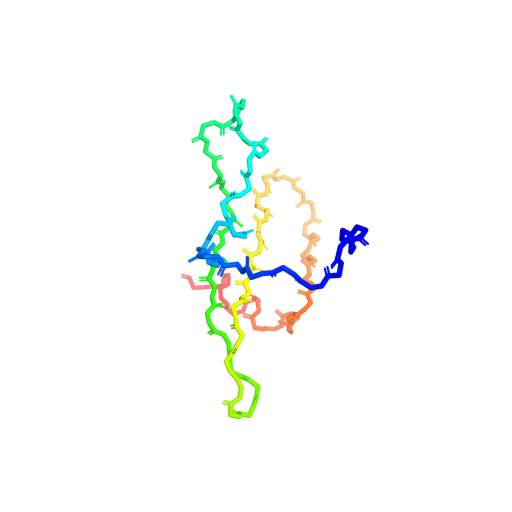2 ILE A CA 1
ATOM 521 C C . ILE A 1 72 ? 1.058 1.741 -18.672 1.00 89.88 72 ILE A C 1
ATOM 523 O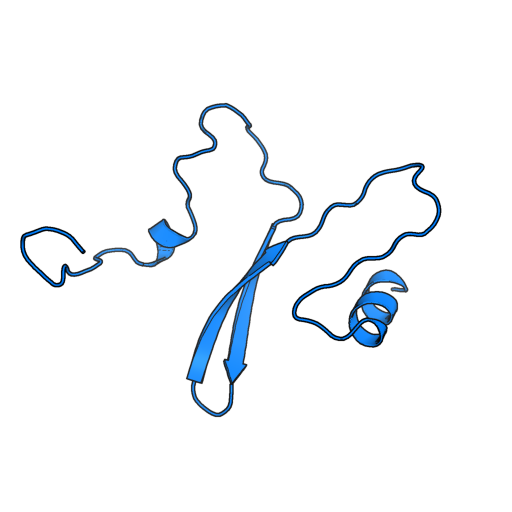 O . ILE A 1 72 ? 1.981 2.328 -19.230 1.00 89.88 72 ILE A O 1
ATOM 527 N N . SER A 1 73 ? 0.029 1.234 -19.355 1.00 89.25 73 SER A N 1
ATOM 528 C CA . SER A 1 73 ? -0.101 1.326 -20.815 1.00 89.25 73 SER A CA 1
ATOM 529 C C . SER A 1 73 ? -0.661 2.665 -21.313 1.00 89.25 73 SER A C 1
ATOM 531 O O . SER A 1 73 ? -0.673 2.878 -22.526 1.00 89.25 73 SER A O 1
ATOM 533 N N . VAL A 1 74 ? -1.164 3.517 -20.413 1.00 85.31 74 VAL A N 1
ATOM 534 C CA . VAL A 1 74 ? -1.708 4.857 -20.708 1.00 85.31 74 VAL A CA 1
ATOM 535 C C . VAL A 1 74 ? -0.611 5.903 -20.564 1.00 85.31 74 VAL A C 1
ATOM 537 O O . VAL A 1 74 ? -0.550 6.787 -21.445 1.00 85.31 74 VAL A O 1
#

pLDDT: mean 83.35, std 14.03, range [50.69, 97.31]